Protein AF-A0A7G2TLS4-F1 (afdb_monomer_lite)

pLDDT: mean 87.39, std 9.17, range [56.09, 96.5]

Radius of gyration: 14.5 Å; chains: 1; bounding box: 26×29×32 Å

Secondary structure (DSSP, 8-state):
---TT--HHHHHHHHHHHHHTT--TT---TTPSPTTHHHHHHHHHTT-

Structure (mmCIF, N/CA/C/O backbone):
data_AF-A0A7G2TLS4-F1
#
_entry.id   AF-A0A7G2TLS4-F1
#
loop_
_atom_site.group_PDB
_atom_site.id
_atom_site.type_symbol
_atom_site.label_atom_id
_atom_site.label_alt_id
_atom_site.label_comp_id
_atom_site.label_asym_id
_atom_site.label_entity_id
_atom_site.label_seq_id
_atom_site.pdbx_PDB_ins_code
_atom_site.Cartn_x
_atom_site.Cartn_y
_atom_site.Cartn_z
_atom_site.occupancy
_atom_site.B_iso_or_equiv
_atom_site.auth_seq_id
_atom_site.auth_comp_id
_atom_site.auth_asym_id
_atom_si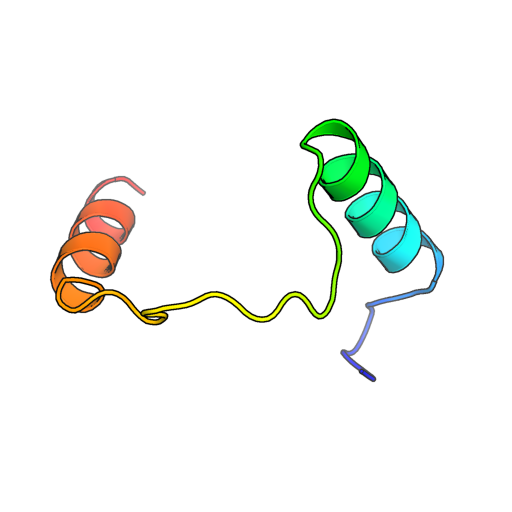te.auth_atom_id
_atom_site.pdbx_PDB_model_num
ATOM 1 N N . LEU A 1 1 ? 14.699 -5.005 3.372 1.00 58.69 1 LEU A N 1
ATOM 2 C CA . LEU A 1 1 ? 14.668 -3.619 2.854 1.00 58.69 1 LEU A CA 1
ATOM 3 C C . LEU A 1 1 ? 15.580 -2.746 3.708 1.00 58.69 1 LEU A C 1
ATOM 5 O O . LEU A 1 1 ? 15.351 -2.648 4.906 1.00 58.69 1 LEU A O 1
ATOM 9 N N . ARG A 1 2 ? 16.657 -2.201 3.131 1.00 56.09 2 ARG A N 1
ATOM 10 C CA . ARG A 1 2 ? 17.555 -1.233 3.788 1.00 56.09 2 ARG A CA 1
ATOM 11 C C . ARG A 1 2 ? 17.468 0.089 3.026 1.00 56.09 2 ARG A C 1
ATOM 13 O O . ARG A 1 2 ? 18.385 0.445 2.298 1.00 56.09 2 ARG A O 1
ATOM 20 N N . THR A 1 3 ? 16.328 0.761 3.143 1.00 74.69 3 THR A N 1
ATOM 21 C CA . THR A 1 3 ? 16.156 2.117 2.611 1.00 74.69 3 THR A CA 1
ATOM 22 C C . THR A 1 3 ? 16.786 3.098 3.611 1.00 74.69 3 THR A C 1
ATOM 24 O O . THR A 1 3 ? 16.518 2.966 4.811 1.00 74.69 3 THR A O 1
ATOM 27 N N . PRO A 1 4 ? 17.645 4.044 3.186 1.00 67.88 4 PRO A N 1
ATOM 28 C CA . PRO A 1 4 ? 18.255 5.017 4.092 1.00 67.88 4 PRO A CA 1
ATOM 29 C C . PRO A 1 4 ? 17.174 5.772 4.874 1.00 67.88 4 PRO A C 1
ATOM 31 O O . PRO A 1 4 ? 16.154 6.143 4.303 1.00 67.88 4 PRO A O 1
ATOM 34 N N . ASN A 1 5 ? 17.378 5.975 6.179 1.00 75.12 5 ASN A N 1
ATOM 35 C CA . ASN A 1 5 ? 16.431 6.637 7.095 1.00 75.12 5 ASN A CA 1
ATOM 36 C C . ASN A 1 5 ? 15.091 5.912 7.338 1.00 75.12 5 ASN A C 1
ATOM 38 O O . ASN A 1 5 ? 14.254 6.415 8.083 1.00 75.12 5 ASN A O 1
ATOM 42 N N . PHE A 1 6 ? 14.892 4.711 6.792 1.00 81.56 6 PHE A N 1
ATOM 43 C CA . PHE A 1 6 ? 13.690 3.919 7.032 1.00 81.56 6 PHE A CA 1
ATOM 44 C C . PHE A 1 6 ? 13.903 2.944 8.199 1.00 81.56 6 PHE A C 1
ATOM 46 O O . PHE A 1 6 ? 14.399 1.826 8.040 1.00 81.56 6 PHE A O 1
ATOM 53 N N . GLY A 1 7 ? 13.591 3.416 9.409 1.00 87.56 7 GLY A N 1
ATOM 54 C CA . GLY A 1 7 ? 13.821 2.691 10.660 1.00 87.56 7 GLY A CA 1
ATOM 55 C C . GLY A 1 7 ? 12.691 1.737 11.067 1.00 87.56 7 GLY A C 1
ATOM 56 O O . GLY A 1 7 ? 11.613 1.704 10.477 1.00 87.56 7 GLY A O 1
ATOM 57 N N . ARG A 1 8 ? 12.920 0.989 12.158 1.00 88.75 8 ARG A N 1
ATOM 58 C CA . ARG A 1 8 ? 11.919 0.075 12.748 1.00 88.75 8 ARG A CA 1
ATOM 59 C C . ARG A 1 8 ? 10.619 0.786 13.143 1.00 88.75 8 ARG A C 1
ATOM 61 O O . ARG A 1 8 ? 9.557 0.205 12.975 1.00 88.75 8 ARG A O 1
ATOM 68 N N . LYS A 1 9 ? 10.709 2.026 13.641 1.00 90.25 9 LYS A N 1
ATOM 69 C CA . LYS A 1 9 ? 9.544 2.839 14.026 1.00 90.25 9 LYS A CA 1
ATOM 70 C C . LYS A 1 9 ? 8.638 3.116 12.821 1.00 90.25 9 LYS A C 1
ATOM 72 O O . LYS A 1 9 ? 7.480 2.731 12.854 1.00 90.25 9 LYS A O 1
ATOM 77 N N . SER A 1 10 ? 9.194 3.656 11.737 1.00 90.69 10 SER A N 1
ATOM 78 C CA . SER A 1 10 ? 8.451 3.923 10.497 1.00 90.69 10 SER A CA 1
ATOM 79 C C . SER A 1 10 ? 7.864 2.649 9.882 1.00 90.69 10 SER A C 1
ATOM 81 O O . SER A 1 10 ? 6.737 2.657 9.400 1.00 90.69 10 SER A O 1
ATOM 83 N N . LEU A 1 11 ? 8.592 1.524 9.941 1.00 91.62 11 LEU A N 1
ATOM 84 C CA . LEU A 1 11 ? 8.068 0.237 9.474 1.00 91.62 11 LEU A CA 1
ATOM 85 C C . LEU A 1 11 ? 6.858 -0.229 10.300 1.00 91.62 11 LEU A C 1
ATOM 87 O O . LEU A 1 11 ? 5.918 -0.779 9.732 1.00 91.62 11 LEU A O 1
ATOM 91 N N . ASN A 1 12 ? 6.886 -0.042 11.620 1.00 92.19 12 ASN A N 1
ATOM 92 C CA . ASN A 1 12 ? 5.765 -0.404 12.484 1.00 92.19 12 ASN A CA 1
ATOM 93 C C . ASN A 1 12 ? 4.558 0.506 12.246 1.00 92.19 12 ASN A C 1
ATOM 95 O O . ASN A 1 12 ? 3.461 -0.012 12.094 1.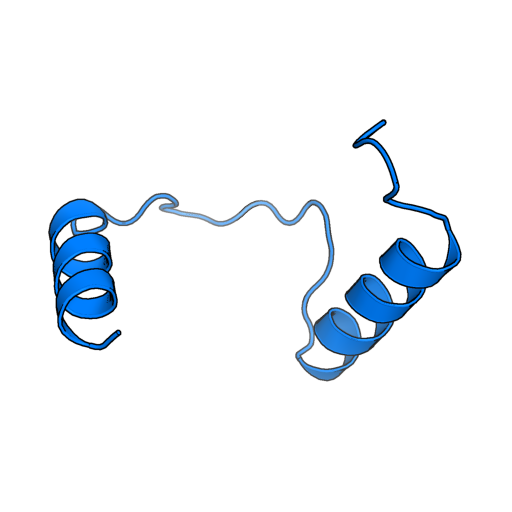00 92.19 12 ASN A O 1
ATOM 99 N N . GLU A 1 13 ? 4.769 1.816 12.111 1.00 93.38 13 GLU A N 1
ATOM 100 C CA . GLU A 1 13 ? 3.701 2.767 11.774 1.00 93.38 13 GLU A CA 1
ATOM 101 C C . GLU A 1 13 ? 3.012 2.381 10.455 1.00 93.38 13 GLU A C 1
ATOM 103 O O . GLU A 1 13 ? 1.788 2.297 10.392 1.00 93.38 13 GLU A O 1
ATOM 108 N N . ILE A 1 14 ? 3.786 2.041 9.417 1.00 93.81 14 ILE A N 1
ATOM 109 C CA . ILE A 1 14 ? 3.226 1.575 8.137 1.00 93.81 14 ILE A CA 1
ATOM 110 C C . ILE A 1 14 ? 2.428 0.282 8.315 1.00 93.81 1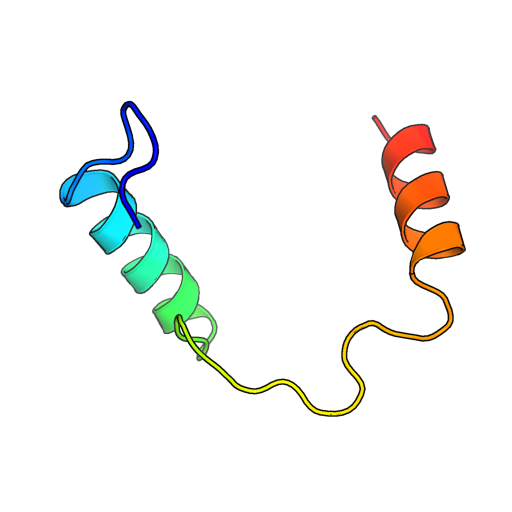4 ILE A C 1
ATOM 112 O O . ILE A 1 14 ? 1.339 0.152 7.761 1.00 93.81 14 ILE A O 1
ATOM 116 N N . LYS A 1 15 ? 2.935 -0.678 9.097 1.00 93.56 15 LYS A N 1
ATOM 117 C CA . LYS A 1 15 ? 2.204 -1.922 9.376 1.00 93.56 15 LYS A CA 1
ATOM 118 C C . LYS A 1 15 ? 0.891 -1.668 10.113 1.00 93.56 15 LYS A C 1
ATOM 120 O O . LYS A 1 15 ? -0.103 -2.303 9.776 1.00 93.56 15 LYS A O 1
ATOM 125 N N . GLU A 1 16 ? 0.881 -0.774 11.096 1.00 95.62 16 GLU A N 1
ATOM 126 C CA . GLU A 1 16 ? -0.319 -0.425 11.865 1.00 95.62 16 GLU A CA 1
ATOM 127 C C . GLU A 1 16 ? -1.384 0.221 10.973 1.00 95.62 16 GLU A C 1
ATOM 129 O O . GLU A 1 16 ? -2.537 -0.210 10.985 1.00 95.62 16 GLU A O 1
ATOM 134 N N . VAL A 1 17 ? -0.988 1.182 10.130 1.00 96.50 17 VAL A N 1
ATOM 135 C CA . VAL A 1 17 ? -1.900 1.833 9.177 1.00 96.50 17 VAL A CA 1
ATOM 136 C C . VAL A 1 17 ? -2.477 0.816 8.193 1.00 96.50 17 VAL A C 1
ATOM 138 O O . VAL A 1 17 ? -3.694 0.748 8.038 1.00 96.50 17 VAL A O 1
ATOM 141 N N . LEU A 1 18 ? -1.641 -0.030 7.585 1.00 96.19 18 LEU A N 1
ATOM 142 C CA . LEU A 1 18 ? -2.113 -1.086 6.684 1.00 96.19 18 LEU A CA 1
ATOM 143 C C . LEU A 1 18 ? -3.076 -2.050 7.389 1.00 96.19 18 LEU A C 1
ATOM 145 O O . LEU A 1 18 ? -4.137 -2.358 6.850 1.00 96.19 18 LEU A O 1
ATOM 149 N N . SER A 1 19 ? -2.758 -2.455 8.622 1.00 95.38 19 SER A N 1
ATOM 150 C CA . SER A 1 19 ? -3.597 -3.378 9.395 1.00 95.38 19 SER A CA 1
ATOM 151 C C . SER A 1 19 ? -4.978 -2.787 9.687 1.00 95.38 19 SER A C 1
ATOM 153 O O . SER A 1 19 ? -5.965 -3.516 9.667 1.00 95.38 19 SER A O 1
ATOM 155 N N . SER A 1 20 ? -5.078 -1.467 9.895 1.00 95.75 20 SER A N 1
ATOM 156 C CA . SER A 1 20 ? -6.373 -0.788 10.074 1.00 95.75 20 SER A CA 1
ATOM 157 C C . SER A 1 20 ? -7.264 -0.828 8.825 1.00 95.75 20 SER A C 1
ATOM 159 O O . SER A 1 20 ? -8.483 -0.731 8.937 1.00 95.75 20 SER A O 1
ATOM 161 N N . MET A 1 21 ? -6.664 -1.023 7.647 1.00 95.50 21 MET A N 1
ATOM 162 C CA . MET A 1 21 ? -7.351 -1.196 6.364 1.00 95.50 21 MET A CA 1
ATOM 163 C C . MET A 1 21 ? -7.531 -2.676 5.984 1.00 95.50 21 MET A C 1
ATOM 165 O O . MET A 1 21 ? -8.030 -2.969 4.901 1.00 95.50 21 MET A O 1
ATOM 169 N N . GLY A 1 2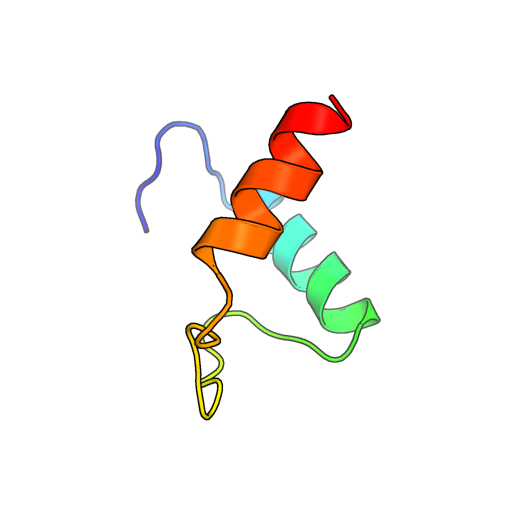2 ? -7.116 -3.616 6.843 1.00 93.81 22 GLY A N 1
ATOM 170 C CA . GLY A 1 22 ? -7.123 -5.051 6.537 1.00 93.81 22 GLY A CA 1
ATOM 171 C C . GLY A 1 22 ? -6.035 -5.490 5.548 1.00 93.81 22 GLY A C 1
ATOM 172 O O . GLY A 1 22 ? -6.149 -6.555 4.948 1.00 93.81 22 GLY A O 1
ATOM 173 N N . LEU A 1 23 ? -4.988 -4.681 5.370 1.00 94.88 23 LEU A N 1
ATOM 174 C CA . LEU A 1 23 ? -3.881 -4.914 4.441 1.00 94.88 23 LEU A CA 1
ATOM 175 C C . LEU A 1 23 ? -2.600 -5.305 5.191 1.00 94.88 23 LEU A C 1
ATOM 177 O O . LEU A 1 23 ? -2.429 -4.999 6.373 1.00 94.88 23 LEU A O 1
ATOM 181 N N . HIS A 1 24 ? -1.647 -5.930 4.496 1.00 93.62 24 HIS A N 1
ATOM 182 C CA . HIS A 1 24 ? -0.325 -6.228 5.046 1.00 93.62 24 HIS A CA 1
ATOM 183 C C . HIS A 1 24 ? 0.798 -6.083 4.012 1.00 93.62 24 HIS A C 1
ATOM 185 O O . HIS A 1 24 ? 0.589 -6.078 2.804 1.00 93.62 24 HIS A O 1
ATOM 191 N N . LEU A 1 25 ? 2.034 -5.952 4.498 1.00 92.31 25 LEU A N 1
ATOM 192 C CA . LEU A 1 25 ? 3.211 -5.952 3.627 1.00 92.31 25 LEU A CA 1
ATOM 193 C C . LEU A 1 25 ? 3.446 -7.359 3.058 1.00 92.31 25 LEU A C 1
ATOM 195 O O . LEU A 1 25 ? 3.261 -8.349 3.767 1.00 92.31 25 LEU A O 1
ATOM 199 N N . GLY A 1 26 ? 3.902 -7.432 1.805 1.00 89.62 26 GLY A N 1
ATOM 200 C CA . GLY A 1 26 ? 4.195 -8.700 1.127 1.00 89.62 26 GLY A CA 1
ATOM 201 C C . GLY A 1 26 ? 2.956 -9.473 0.669 1.00 89.62 26 GLY A C 1
ATOM 202 O O . GLY A 1 26 ? 3.023 -10.693 0.586 1.00 89.62 26 GLY A O 1
ATOM 203 N N . MET A 1 27 ? 1.832 -8.788 0.435 1.00 92.31 27 MET A N 1
ATOM 204 C CA . MET A 1 27 ? 0.676 -9.369 -0.253 1.00 92.31 27 MET A CA 1
ATOM 205 C C . MET A 1 27 ? 1.013 -9.642 -1.718 1.00 92.31 27 MET A C 1
ATOM 207 O O . MET A 1 27 ? 1.607 -8.784 -2.373 1.00 92.31 27 MET A O 1
ATOM 211 N N . ASP A 1 28 ? 0.574 -10.792 -2.221 1.00 89.75 28 ASP A N 1
ATOM 212 C CA . ASP A 1 28 ? 0.442 -11.016 -3.658 1.00 89.75 28 ASP A CA 1
ATOM 213 C C . ASP A 1 28 ? -0.892 -10.424 -4.113 1.00 89.75 28 ASP A C 1
ATOM 215 O O . ASP A 1 28 ? -1.945 -10.724 -3.547 1.00 89.75 28 ASP A O 1
ATOM 219 N N . VAL A 1 29 ? -0.832 -9.537 -5.103 1.00 89.44 29 VAL A N 1
ATOM 220 C CA . VAL A 1 29 ? -2.003 -8.877 -5.683 1.00 89.44 29 VAL A CA 1
ATOM 221 C C . VAL A 1 29 ? -2.193 -9.440 -7.084 1.00 89.44 29 VAL A C 1
ATOM 223 O O . VAL A 1 29 ? -1.319 -9.275 -7.936 1.00 89.44 29 VAL A O 1
ATOM 226 N N . GLU A 1 30 ? -3.311 -10.132 -7.302 1.00 91.00 30 GLU A N 1
ATOM 227 C CA . GLU A 1 30 ? -3.695 -10.621 -8.628 1.00 91.00 30 GLU A CA 1
ATOM 228 C C . GLU A 1 30 ? -3.893 -9.438 -9.585 1.00 91.00 30 GLU A C 1
ATOM 230 O O . GLU A 1 30 ? -4.367 -8.375 -9.179 1.00 91.00 30 GLU A O 1
ATOM 235 N N . ASP A 1 31 ? -3.486 -9.615 -10.843 1.00 87.31 31 ASP A N 1
ATOM 236 C CA . ASP A 1 31 ? -3.614 -8.610 -11.908 1.00 87.31 31 ASP A CA 1
ATOM 237 C C . ASP A 1 31 ? -2.953 -7.246 -11.602 1.00 87.31 31 ASP A C 1
ATOM 239 O O . ASP A 1 31 ? -3.366 -6.199 -12.104 1.00 87.31 31 ASP A O 1
ATOM 243 N N . TRP A 1 32 ? -1.895 -7.244 -10.780 1.00 87.50 32 TRP A N 1
ATOM 244 C CA . TRP A 1 3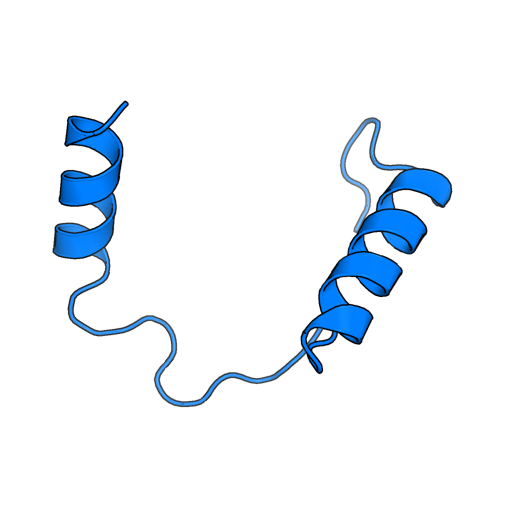2 ? -1.036 -6.077 -10.565 1.00 87.50 32 TRP A CA 1
ATOM 245 C C . TRP A 1 32 ? 0.244 -6.153 -11.422 1.00 87.50 32 TRP A C 1
ATOM 247 O O . TRP A 1 32 ? 0.948 -7.166 -11.374 1.00 87.50 32 TRP A O 1
ATOM 257 N N . PRO A 1 33 ? 0.643 -5.079 -12.130 1.00 89.44 33 PRO A N 1
ATOM 258 C CA . PRO A 1 33 ? -0.011 -3.773 -12.203 1.00 89.44 33 PRO A CA 1
ATOM 259 C C . PRO A 1 33 ? -1.263 -3.780 -13.104 1.00 89.44 33 PRO A C 1
ATOM 261 O O . PRO A 1 33 ? -1.294 -4.530 -14.075 1.00 89.44 33 PRO A O 1
ATOM 264 N N . PRO A 1 34 ? -2.254 -2.908 -12.840 1.00 89.69 34 PRO A N 1
ATOM 265 C CA . PRO A 1 34 ? -3.407 -2.730 -13.717 1.00 89.69 34 PRO A CA 1
ATOM 266 C C . PRO A 1 34 ? -2.991 -2.244 -15.110 1.00 89.69 34 PRO A C 1
ATOM 268 O O . PRO A 1 34 ? -2.094 -1.405 -15.228 1.00 89.69 34 PRO A O 1
ATOM 271 N N . ASP A 1 35 ? -3.707 -2.672 -16.153 1.00 89.94 35 ASP A N 1
ATOM 272 C CA . ASP A 1 35 ? -3.428 -2.291 -17.550 1.00 89.94 35 ASP A CA 1
ATOM 273 C C . ASP A 1 35 ? -3.413 -0.767 -17.785 1.00 89.94 35 ASP A C 1
ATOM 275 O O . ASP A 1 35 ? -2.739 -0.267 -18.681 1.00 89.94 35 ASP A O 1
ATOM 279 N N . ASN A 1 36 ? -4.145 -0.005 -16.969 1.00 89.44 36 ASN A N 1
ATOM 280 C CA . ASN A 1 36 ? -4.281 1.449 -17.068 1.00 89.44 36 ASN A CA 1
ATOM 281 C C . ASN A 1 36 ? -3.347 2.231 -16.123 1.00 89.44 36 ASN A C 1
ATOM 283 O O . ASN A 1 36 ? -3.631 3.388 -15.797 1.00 89.44 36 ASN A O 1
ATOM 287 N N . ILE A 1 37 ? -2.256 1.624 -15.645 1.00 90.31 37 ILE A N 1
ATOM 288 C CA . ILE A 1 37 ? -1.358 2.254 -14.666 1.00 90.31 37 ILE A CA 1
ATOM 289 C C . ILE A 1 37 ? -0.757 3.584 -15.154 1.00 90.31 37 ILE A C 1
ATOM 291 O O . ILE A 1 37 ? -0.639 4.517 -14.361 1.00 90.31 37 ILE A O 1
ATOM 295 N N . GLU A 1 38 ? -0.447 3.714 -16.448 1.00 88.69 38 GLU A N 1
ATOM 296 C CA . GLU A 1 38 ? 0.090 4.954 -17.035 1.00 88.69 38 GLU A CA 1
ATOM 297 C C . GLU A 1 38 ? -0.934 6.101 -17.002 1.00 88.69 38 GLU A C 1
ATOM 299 O O . 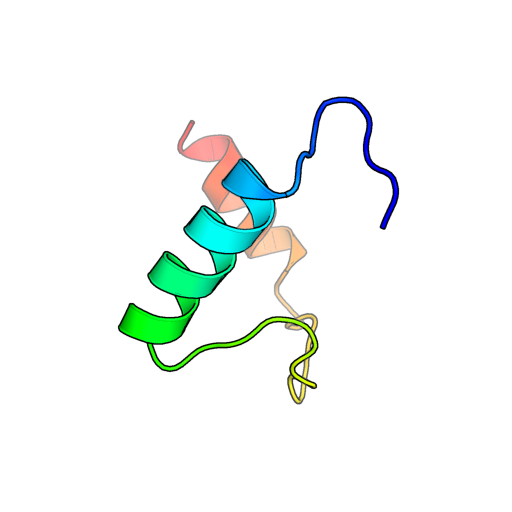GLU A 1 38 ? -0.612 7.221 -16.598 1.00 88.69 38 GLU A O 1
ATOM 304 N N . ASP A 1 39 ? -2.193 5.816 -17.347 1.00 91.00 39 ASP A N 1
ATOM 305 C CA . ASP A 1 39 ? -3.280 6.801 -17.309 1.00 91.00 39 ASP A CA 1
ATOM 306 C C . ASP A 1 39 ? -3.589 7.257 -15.877 1.00 91.00 39 ASP A C 1
ATOM 308 O O . ASP A 1 39 ? -3.884 8.432 -15.638 1.00 91.00 39 ASP A O 1
ATOM 312 N N . LEU A 1 40 ? -3.539 6.328 -14.914 1.00 87.94 40 LEU A N 1
ATOM 313 C CA . LEU A 1 40 ? -3.726 6.631 -13.494 1.00 87.94 40 LEU A CA 1
ATOM 314 C C . LEU A 1 40 ? -2.587 7.499 -12.955 1.00 87.94 40 LEU A C 1
ATOM 316 O O . LEU A 1 40 ? -2.859 8.476 -12.258 1.00 87.94 40 LEU A O 1
ATOM 320 N N . ALA A 1 41 ? -1.337 7.178 -13.299 1.00 87.75 41 ALA A N 1
ATOM 321 C CA . ALA A 1 41 ? -0.172 7.956 -12.890 1.00 87.75 41 ALA A CA 1
ATOM 322 C C . ALA A 1 41 ? -0.261 9.399 -13.402 1.00 87.75 41 ALA A C 1
ATOM 324 O O . ALA A 1 41 ? -0.149 10.337 -12.617 1.00 87.75 41 ALA A O 1
ATOM 325 N N . LYS A 1 42 ? -0.586 9.576 -14.687 1.00 90.19 42 LYS A N 1
ATOM 326 C CA . LYS A 1 42 ? -0.745 10.900 -15.294 1.00 90.19 42 LYS A CA 1
ATOM 327 C C . LYS A 1 42 ? -1.845 11.732 -14.624 1.00 90.19 42 LYS A C 1
ATOM 329 O O . LYS A 1 42 ? -1.632 12.897 -14.314 1.00 90.19 42 LYS A O 1
ATOM 334 N N . LYS A 1 43 ? -3.007 11.129 -14.337 1.00 88.94 43 LYS A N 1
ATOM 335 C CA . LYS A 1 43 ? -4.105 11.812 -13.622 1.00 88.94 43 LYS A CA 1
ATOM 336 C C . LYS A 1 43 ? -3.718 12.264 -12.215 1.00 88.94 43 LYS A C 1
ATOM 338 O O . LYS A 1 43 ? -4.261 13.259 -11.744 1.00 88.94 43 LYS A O 1
ATOM 343 N N . LEU A 1 44 ? -2.853 11.513 -11.534 1.00 86.12 44 LEU A N 1
ATOM 344 C CA . LEU A 1 44 ? -2.362 11.880 -10.210 1.00 86.12 44 LEU A CA 1
ATOM 345 C C . LEU A 1 44 ? -1.352 13.022 -10.303 1.00 86.12 44 LEU A C 1
ATOM 347 O O . LEU A 1 44 ? -1.486 13.976 -9.551 1.00 86.12 44 LEU A O 1
ATOM 351 N N . GLU A 1 45 ? -0.398 12.961 -11.234 1.00 87.38 45 GLU A N 1
ATOM 352 C CA . GLU A 1 45 ? 0.557 14.054 -11.471 1.00 87.38 45 GLU A CA 1
ATOM 353 C C . GLU A 1 45 ? -0.151 15.373 -11.801 1.00 87.38 45 GLU A C 1
ATOM 355 O O . GLU A 1 45 ? 0.217 16.402 -11.253 1.00 87.38 45 GLU A O 1
ATOM 360 N N . ASP A 1 46 ? -1.214 15.338 -12.610 1.00 82.62 46 ASP A N 1
ATOM 361 C CA . ASP A 1 46 ? -2.009 16.527 -12.952 1.00 82.62 46 ASP A CA 1
ATOM 362 C C . ASP A 1 46 ? -2.820 17.096 -11.760 1.00 82.62 46 ASP A C 1
ATOM 364 O O . ASP A 1 46 ? -3.310 18.226 -11.826 1.00 82.62 46 ASP A O 1
ATOM 368 N N . GLN A 1 47 ? -3.017 16.321 -10.683 1.00 78.50 47 GLN A N 1
ATOM 369 C CA . GLN A 1 47 ? -3.741 16.746 -9.474 1.00 78.50 47 GLN A CA 1
ATOM 370 C C . GLN A 1 47 ? -2.851 17.393 -8.399 1.00 78.50 47 GLN A C 1
ATOM 372 O O . GLN A 1 47 ? -3.403 17.952 -7.445 1.00 78.50 47 GLN A O 1
ATOM 377 N N . PHE A 1 48 ? -1.524 17.322 -8.530 1.00 64.25 48 PHE A N 1
ATOM 378 C CA . PHE A 1 48 ? -0.552 17.875 -7.576 1.00 64.25 48 PHE A CA 1
ATOM 379 C C . PHE A 1 48 ? 0.231 19.052 -8.168 1.00 64.25 48 PHE A C 1
ATOM 381 O O . PHE A 1 48 ? 0.641 19.919 -7.360 1.00 64.25 48 PHE A O 1
#

Sequence (48 aa):
LRTPNFGRKSLNEIKEVLSSMGLHLGMDVEDWPPDNIEDLAKKLEDQF

Foldseek 3Di:
DCDPPCDPVNVVVVQVVQVVVVHHPPDDDPCPPPPCVVVVVVVVVVVD